Protein AF-A0A2V7XA80-F1 (afdb_monomer_lite)

pLDDT: mean 88.47, std 15.75, range [37.31, 98.31]

Secondary structure (DSSP, 8-state):
-----S-HHHHHHHHHHHHHT--SEE--SSS--EESTTHHHHHHHHHHTHHHHTS--------

Structure (mmCIF, N/CA/C/O backbone):
data_AF-A0A2V7XA80-F1
#
_entry.id   AF-A0A2V7XA80-F1
#
loop_
_atom_site.group_PDB
_atom_site.id
_atom_site.type_symbol
_atom_site.label_atom_id
_atom_site.label_alt_id
_atom_site.label_comp_id
_atom_site.label_asym_id
_atom_site.label_entity_id
_atom_site.label_seq_id
_atom_site.pdbx_PDB_ins_code
_atom_site.Cartn_x
_atom_site.Cartn_y
_atom_site.Cartn_z
_atom_site.occupancy
_atom_site.B_iso_or_equiv
_atom_site.auth_seq_id
_atom_site.auth_comp_id
_atom_site.auth_asym_id
_atom_site.auth_atom_id
_atom_site.pdbx_PDB_model_num
ATOM 1 N N . PRO A 1 1 ? 17.802 10.037 -2.699 1.00 54.06 1 PRO A N 1
ATOM 2 C CA . PRO A 1 1 ? 18.110 8.916 -3.625 1.00 54.06 1 PRO A CA 1
ATOM 3 C C . PRO A 1 1 ? 16.816 8.407 -4.265 1.00 54.06 1 PRO A C 1
ATOM 5 O O . PRO A 1 1 ? 15.802 8.387 -3.576 1.00 54.06 1 PRO A O 1
ATOM 8 N N . ALA A 1 2 ? 16.817 8.052 -5.553 1.00 57.84 2 ALA A N 1
ATOM 9 C CA . ALA A 1 2 ? 15.642 7.434 -6.166 1.00 57.84 2 ALA A CA 1
ATOM 10 C C . ALA A 1 2 ? 15.426 6.047 -5.542 1.00 57.84 2 ALA A C 1
ATOM 12 O O . ALA A 1 2 ? 16.359 5.244 -5.497 1.00 57.84 2 ALA A O 1
ATOM 13 N N . TYR A 1 3 ? 14.228 5.787 -5.022 1.00 66.62 3 TYR A N 1
ATOM 14 C CA . TYR A 1 3 ? 13.894 4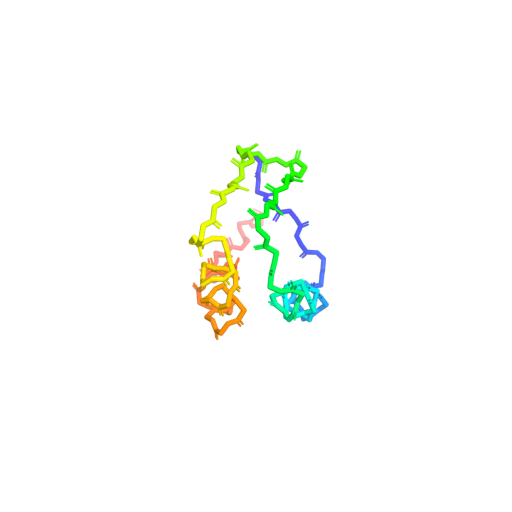.505 -4.411 1.00 66.62 3 TYR A CA 1
ATOM 15 C C . TYR A 1 3 ? 13.931 3.409 -5.479 1.00 66.62 3 TYR A C 1
ATOM 17 O O . TYR A 1 3 ? 13.240 3.487 -6.496 1.00 66.62 3 TYR A O 1
ATOM 25 N N . TYR A 1 4 ? 14.793 2.416 -5.270 1.00 80.12 4 TYR A N 1
ATOM 26 C CA . TYR A 1 4 ? 14.913 1.277 -6.166 1.00 80.12 4 TYR A CA 1
ATOM 27 C C . TYR A 1 4 ? 13.898 0.208 -5.765 1.00 80.12 4 TYR A C 1
ATOM 29 O O . TYR A 1 4 ? 14.078 -0.479 -4.763 1.00 80.12 4 TYR A O 1
ATOM 37 N N . THR A 1 5 ? 12.853 0.060 -6.573 1.00 89.00 5 THR A N 1
ATOM 38 C CA . THR A 1 5 ? 11.921 -1.067 -6.492 1.00 89.00 5 THR A CA 1
ATOM 39 C C . THR A 1 5 ? 12.240 -2.017 -7.640 1.00 89.00 5 THR A C 1
ATOM 41 O O . THR A 1 5 ? 12.076 -1.660 -8.809 1.00 89.00 5 THR A O 1
ATOM 44 N N . SER A 1 6 ? 12.742 -3.206 -7.305 1.00 89.56 6 SER A N 1
ATOM 45 C CA . SER A 1 6 ? 13.149 -4.237 -8.269 1.00 89.56 6 SER A CA 1
ATOM 46 C C . SER A 1 6 ? 11.960 -4.885 -8.976 1.00 89.56 6 SER A C 1
ATOM 48 O O . SER A 1 6 ? 12.025 -5.128 -10.178 1.00 89.56 6 SER A O 1
ATOM 50 N N . ASP A 1 7 ? 10.873 -5.129 -8.244 1.00 94.25 7 ASP A N 1
ATOM 51 C CA . ASP A 1 7 ? 9.650 -5.742 -8.757 1.00 94.25 7 ASP A CA 1
ATOM 52 C C . ASP A 1 7 ? 8.422 -4.941 -8.312 1.00 94.25 7 ASP A C 1
ATOM 54 O O . ASP A 1 7 ? 7.999 -4.966 -7.156 1.00 94.25 7 ASP A O 1
ATOM 58 N N . TRP A 1 8 ? 7.848 -4.208 -9.263 1.00 93.75 8 TRP A N 1
ATOM 59 C CA . TRP A 1 8 ? 6.673 -3.372 -9.032 1.00 93.75 8 TRP A CA 1
ATOM 60 C C . TRP A 1 8 ? 5.386 -4.179 -8.849 1.00 93.75 8 TRP A C 1
ATOM 62 O O . TRP A 1 8 ? 4.492 -3.722 -8.142 1.00 93.75 8 TRP A O 1
ATOM 72 N N . ASN A 1 9 ? 5.288 -5.366 -9.450 1.00 95.69 9 ASN A N 1
ATOM 73 C CA . ASN A 1 9 ? 4.100 -6.205 -9.321 1.00 95.69 9 ASN A CA 1
ATOM 74 C C . ASN A 1 9 ? 4.089 -6.891 -7.950 1.00 95.69 9 ASN A C 1
ATOM 76 O O . ASN A 1 9 ? 3.061 -6.901 -7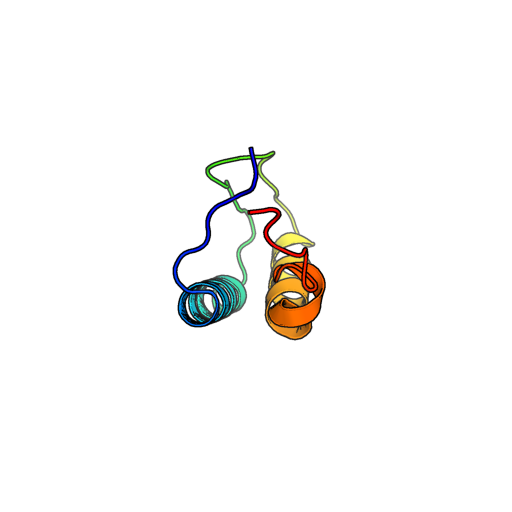.278 1.00 95.69 9 ASN A O 1
ATOM 80 N N . ALA A 1 10 ? 5.245 -7.384 -7.493 1.00 96.81 10 ALA A N 1
ATOM 81 C CA . ALA A 1 10 ? 5.391 -7.918 -6.141 1.00 96.81 10 ALA A CA 1
ATOM 82 C C . ALA A 1 10 ? 5.168 -6.837 -5.067 1.00 96.81 10 ALA A C 1
ATOM 84 O O . ALA A 1 10 ? 4.542 -7.099 -4.036 1.00 96.81 10 ALA A O 1
ATOM 85 N N . ALA A 1 11 ? 5.623 -5.603 -5.315 1.00 95.94 11 ALA A N 1
ATOM 86 C CA . ALA A 1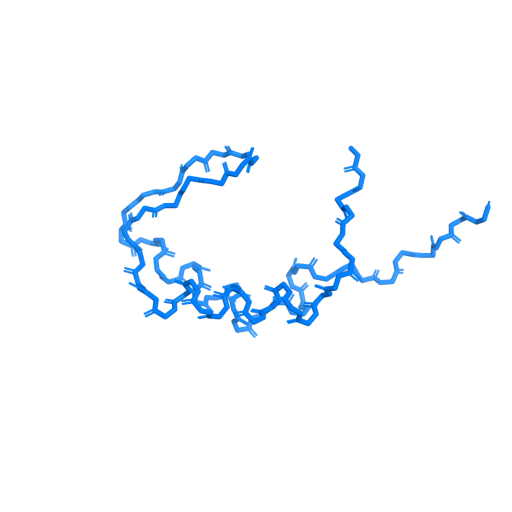 11 ? 5.356 -4.472 -4.429 1.00 95.94 11 ALA A CA 1
ATOM 87 C C . ALA A 1 11 ? 3.852 -4.158 -4.333 1.00 95.94 11 ALA A C 1
ATOM 89 O O . ALA A 1 11 ? 3.339 -4.012 -3.224 1.00 95.94 11 ALA A O 1
ATOM 90 N N . LYS A 1 12 ? 3.137 -4.132 -5.468 1.00 97.06 12 LYS A N 1
ATOM 91 C CA . LYS A 1 12 ? 1.677 -3.954 -5.501 1.00 97.06 12 LYS A CA 1
ATOM 92 C C . LYS A 1 12 ? 0.959 -5.033 -4.691 1.00 97.06 12 LYS A C 1
ATOM 94 O O . LYS A 1 12 ? 0.188 -4.703 -3.795 1.00 97.06 12 LYS A O 1
ATOM 99 N N . ALA A 1 13 ? 1.283 -6.303 -4.937 1.00 98.00 13 ALA A N 1
ATOM 100 C CA . ALA A 1 13 ? 0.692 -7.427 -4.211 1.00 98.00 13 ALA A CA 1
ATOM 101 C C . ALA A 1 13 ? 0.943 -7.336 -2.694 1.00 98.00 13 ALA A C 1
ATOM 103 O O . ALA A 1 13 ? 0.060 -7.625 -1.890 1.00 98.00 13 ALA A O 1
ATOM 104 N N . SER A 1 14 ? 2.129 -6.876 -2.284 1.00 97.44 14 SER A N 1
ATOM 105 C CA . SER A 1 14 ? 2.444 -6.660 -0.866 1.00 97.44 14 SER A CA 1
ATOM 106 C C . SER A 1 14 ? 1.564 -5.570 -0.246 1.00 97.44 14 SER A C 1
ATOM 108 O O . SER A 1 14 ? 1.052 -5.752 0.856 1.00 97.44 14 SER A O 1
ATOM 110 N N . VAL A 1 15 ? 1.347 -4.455 -0.951 1.00 97.00 15 VAL A N 1
ATOM 111 C CA . VAL A 1 15 ? 0.449 -3.383 -0.490 1.00 97.00 15 VAL A CA 1
ATOM 112 C C . VAL A 1 15 ? -0.995 -3.875 -0.391 1.00 97.00 15 VAL A C 1
ATOM 114 O O . VAL A 1 15 ? -1.651 -3.594 0.608 1.00 97.00 15 VAL A O 1
ATOM 117 N N . GLU A 1 16 ? -1.477 -4.650 -1.364 1.00 98.12 16 GLU A N 1
ATOM 118 C CA . GLU A 1 16 ? -2.820 -5.249 -1.335 1.00 98.12 16 GLU A CA 1
ATOM 119 C C . GLU A 1 16 ? -3.008 -6.180 -0.125 1.00 98.12 16 GLU A C 1
ATOM 121 O O . GLU A 1 16 ? -4.027 -6.110 0.566 1.00 98.12 16 GLU A O 1
ATOM 126 N N . ILE A 1 17 ? -2.007 -7.012 0.190 1.00 98.31 17 ILE A N 1
ATOM 127 C CA . ILE A 1 17 ? -2.021 -7.872 1.383 1.00 98.31 17 ILE A CA 1
ATOM 128 C C . ILE A 1 17 ? -2.101 -7.027 2.658 1.00 98.31 17 ILE A C 1
ATOM 130 O O . ILE A 1 17 ? -2.926 -7.309 3.526 1.00 98.31 17 ILE A O 1
ATOM 134 N N . LEU A 1 18 ? -1.278 -5.981 2.774 1.00 97.38 18 LEU A N 1
ATOM 135 C CA . LEU A 1 18 ? -1.260 -5.114 3.954 1.00 97.38 18 LEU A CA 1
ATOM 136 C C . LEU A 1 18 ? -2.570 -4.325 4.114 1.00 97.38 18 LEU A C 1
ATOM 138 O O . LEU A 1 18 ? -3.067 -4.197 5.232 1.00 97.38 18 LEU A O 1
ATOM 142 N N . ALA A 1 19 ? -3.161 -3.842 3.017 1.00 97.56 19 ALA A N 1
ATOM 143 C CA . ALA A 1 19 ? -4.453 -3.151 3.019 1.00 97.56 19 ALA A CA 1
ATOM 144 C C . ALA A 1 19 ? -5.582 -4.049 3.552 1.00 97.56 19 ALA A C 1
ATOM 146 O O . ALA A 1 19 ? -6.417 -3.615 4.351 1.00 97.56 19 ALA A O 1
ATOM 147 N N . ASN A 1 20 ? -5.561 -5.335 3.191 1.00 97.88 20 ASN A N 1
ATOM 148 C CA . ASN A 1 20 ? -6.544 -6.316 3.652 1.00 97.88 20 ASN A CA 1
ATOM 149 C C . ASN A 1 20 ? -6.480 -6.606 5.158 1.00 97.88 20 ASN A C 1
ATOM 151 O O . ASN A 1 20 ? -7.471 -7.070 5.719 1.00 97.88 20 ASN A O 1
ATOM 155 N N . LEU A 1 21 ? -5.370 -6.290 5.835 1.00 97.88 21 LEU A N 1
ATOM 156 C CA . LEU A 1 21 ? -5.267 -6.421 7.292 1.00 97.88 21 LEU A CA 1
ATOM 157 C C . LEU A 1 21 ? -6.043 -5.337 8.052 1.00 97.88 21 LEU A C 1
ATOM 159 O O . LEU A 1 21 ? -6.206 -5.458 9.263 1.00 97.88 21 LEU A O 1
ATOM 163 N N . LYS A 1 22 ? -6.492 -4.275 7.364 1.00 97.12 22 LYS A N 1
ATOM 164 C CA . LYS A 1 22 ? -7.142 -3.095 7.962 1.00 97.12 22 LYS A CA 1
ATOM 165 C C . LYS A 1 22 ? -6.375 -2.560 9.186 1.00 97.12 22 LYS A C 1
ATOM 167 O O . LYS A 1 22 ? -6.934 -2.478 10.281 1.00 97.12 22 LYS A O 1
ATOM 172 N N . PRO A 1 23 ? -5.084 -2.212 9.026 1.00 97.06 23 PRO A N 1
ATOM 173 C CA . PRO A 1 23 ? -4.252 -1.816 10.150 1.00 97.06 23 PRO A CA 1
ATOM 174 C C . PRO A 1 23 ? -4.709 -0.484 10.752 1.00 97.06 23 PRO A C 1
ATOM 176 O O . PRO A 1 23 ? -5.090 0.444 10.042 1.00 97.06 23 PRO A O 1
ATOM 179 N N . LEU A 1 24 ? -4.590 -0.376 12.076 1.00 97.44 24 LEU A N 1
ATOM 180 C CA . LEU A 1 24 ? -4.773 0.879 12.818 1.00 97.44 24 LEU A CA 1
ATOM 181 C C . LEU A 1 24 ? -3.481 1.702 12.921 1.00 97.44 24 LEU A C 1
ATOM 183 O O . LEU A 1 24 ? -3.518 2.857 13.341 1.00 97.44 24 LEU A O 1
ATOM 187 N N . CYS A 1 25 ? -2.333 1.106 12.594 1.00 96.88 25 CYS A N 1
ATOM 188 C CA . CYS A 1 25 ? -1.022 1.740 12.659 1.00 96.88 25 CYS A CA 1
ATOM 189 C C . CYS A 1 25 ? -0.074 1.123 11.623 1.00 96.88 25 CYS A C 1
ATOM 191 O O . CYS A 1 25 ? -0.104 -0.088 11.402 1.00 96.88 25 CYS A O 1
ATOM 193 N N . VAL A 1 26 ? 0.777 1.949 11.014 1.00 96.06 26 VAL A N 1
ATOM 194 C CA . VAL A 1 26 ? 1.859 1.539 10.110 1.00 96.06 26 VAL A CA 1
ATOM 195 C C . VAL A 1 26 ? 3.128 2.300 10.486 1.00 96.06 26 VAL A C 1
ATOM 197 O O . VAL A 1 26 ? 3.124 3.527 10.570 1.00 96.06 26 VAL A O 1
ATOM 200 N N . ALA A 1 27 ? 4.228 1.571 10.675 1.00 95.75 27 ALA A N 1
ATOM 201 C CA . ALA A 1 27 ? 5.557 2.121 10.930 1.00 95.75 27 ALA A CA 1
ATOM 202 C C . ALA A 1 27 ? 6.493 1.743 9.766 1.00 95.75 27 ALA A C 1
ATOM 204 O O . ALA A 1 27 ? 7.027 0.631 9.746 1.00 95.75 27 ALA A O 1
ATOM 205 N N . PRO A 1 28 ? 6.651 2.612 8.752 1.00 90.81 28 PRO A N 1
ATOM 206 C CA . PRO A 1 28 ? 7.478 2.308 7.592 1.00 90.81 28 PRO A CA 1
ATOM 207 C C . PRO A 1 28 ? 8.974 2.401 7.930 1.00 90.81 28 PRO A C 1
ATOM 209 O O . PRO A 1 28 ? 9.380 3.151 8.815 1.00 90.81 28 PRO A O 1
ATOM 212 N N . GLY A 1 29 ? 9.817 1.688 7.174 1.00 89.62 29 GLY A N 1
ATOM 213 C CA . GLY A 1 29 ? 11.279 1.783 7.321 1.00 89.62 29 GLY A CA 1
ATOM 214 C C . GLY A 1 29 ? 11.847 3.174 6.995 1.00 89.62 29 GLY A C 1
ATOM 215 O O . GLY A 1 29 ? 12.939 3.521 7.439 1.00 89.62 29 GLY A O 1
ATOM 216 N N . HIS A 1 30 ? 11.092 3.988 6.252 1.00 87.50 30 HIS A N 1
ATOM 217 C CA . HIS A 1 30 ? 11.378 5.394 5.986 1.00 87.50 30 HIS A CA 1
ATOM 218 C C . HIS A 1 30 ? 10.091 6.221 6.065 1.00 87.50 30 HIS A C 1
ATOM 220 O O . HIS A 1 30 ? 9.055 5.789 5.567 1.00 87.50 30 HIS A O 1
ATOM 226 N N . GLY A 1 31 ? 10.180 7.434 6.614 1.00 86.38 31 GLY A N 1
ATOM 227 C CA . GLY A 1 31 ? 9.031 8.321 6.816 1.00 86.38 31 GLY A CA 1
ATOM 228 C C . GLY A 1 31 ? 8.492 8.269 8.245 1.00 86.38 31 GLY A C 1
ATOM 229 O O . GLY A 1 31 ? 9.101 7.674 9.133 1.00 86.38 31 GLY A O 1
ATOM 230 N N . LEU A 1 32 ? 7.367 8.946 8.470 1.00 92.69 32 LEU A N 1
ATOM 231 C CA . LEU A 1 32 ? 6.709 8.991 9.773 1.00 92.69 32 LEU A CA 1
ATOM 232 C C . LEU A 1 32 ? 5.721 7.833 9.911 1.00 92.69 32 LEU A C 1
ATOM 234 O O . LEU A 1 32 ? 5.062 7.449 8.945 1.00 92.69 32 LEU A O 1
ATOM 238 N N . ALA A 1 33 ? 5.604 7.302 11.127 1.00 94.94 33 ALA A N 1
ATOM 239 C CA . ALA A 1 33 ? 4.546 6.359 11.447 1.00 94.94 33 ALA A CA 1
ATOM 240 C C . ALA A 1 33 ? 3.173 7.036 11.319 1.00 94.94 33 ALA A C 1
ATOM 242 O O . ALA A 1 33 ? 3.006 8.205 11.674 1.00 94.94 33 ALA A O 1
ATOM 243 N N . MET A 1 34 ? 2.191 6.284 10.833 1.00 94.81 34 MET A N 1
ATOM 244 C CA . MET A 1 34 ? 0.798 6.710 10.727 1.00 94.81 34 MET A CA 1
ATOM 245 C C . MET A 1 34 ? -0.051 5.855 11.661 1.00 94.81 34 MET A C 1
ATOM 247 O O . MET A 1 34 ? 0.172 4.651 11.768 1.00 94.81 34 MET A O 1
ATOM 251 N N . SER A 1 35 ? -1.029 6.460 12.330 1.00 97.06 35 SER A N 1
ATOM 252 C CA . SER A 1 35 ? -1.949 5.752 13.224 1.00 97.06 35 SER A CA 1
ATOM 253 C C . SER A 1 35 ? -3.336 6.386 13.200 1.00 97.06 35 SER A C 1
ATOM 255 O O . SER A 1 35 ? -3.467 7.565 12.873 1.00 97.06 35 SER A O 1
ATOM 257 N N . GLY A 1 36 ? -4.357 5.606 13.549 1.00 96.38 36 GLY A N 1
ATOM 258 C CA . GLY A 1 36 ? -5.743 6.060 13.635 1.00 96.38 36 GLY A CA 1
ATOM 259 C C . GLY A 1 36 ? -6.638 5.519 12.521 1.00 96.38 36 GLY A C 1
ATOM 260 O O . GLY A 1 36 ? -6.249 4.650 11.740 1.00 96.38 36 GLY A O 1
ATOM 261 N N . ALA A 1 37 ? -7.868 6.032 12.479 1.00 95.62 37 ALA A N 1
ATOM 262 C CA . ALA A 1 37 ? -8.929 5.529 11.605 1.00 95.62 37 ALA A CA 1
ATOM 263 C C . ALA A 1 37 ? -8.624 5.691 10.105 1.00 95.62 37 ALA A C 1
ATOM 265 O O . ALA A 1 37 ? -9.129 4.917 9.298 1.00 95.62 37 ALA A O 1
ATOM 266 N N . ASP A 1 38 ? -7.763 6.645 9.746 1.00 95.75 38 ASP A N 1
ATOM 267 C CA . ASP A 1 38 ? -7.442 6.960 8.350 1.00 95.75 38 ASP A CA 1
ATOM 268 C C . ASP A 1 38 ? -6.393 6.024 7.737 1.00 95.75 38 ASP A C 1
ATOM 270 O O . ASP A 1 38 ? -6.217 6.009 6.519 1.00 95.75 38 ASP A O 1
ATOM 274 N N . VAL A 1 39 ? -5.715 5.205 8.549 1.00 97.38 39 VAL A N 1
ATOM 275 C CA . VAL A 1 39 ? -4.643 4.320 8.068 1.00 97.38 39 VAL A CA 1
ATOM 276 C C . VAL A 1 39 ? -5.176 3.280 7.085 1.00 97.38 39 VAL A C 1
ATOM 278 O O . VAL A 1 39 ? -4.640 3.143 5.986 1.00 97.38 39 VAL A O 1
ATOM 281 N N . ALA A 1 40 ? -6.233 2.557 7.454 1.00 97.25 40 ALA A N 1
ATOM 282 C CA . ALA A 1 40 ? -6.801 1.527 6.592 1.00 97.25 40 ALA A CA 1
ATOM 283 C C . ALA A 1 40 ? -7.385 2.102 5.280 1.00 97.25 40 ALA A C 1
ATOM 285 O O . ALA A 1 40 ? -7.029 1.584 4.220 1.00 97.25 40 ALA A O 1
ATOM 286 N N . PRO A 1 41 ? -8.189 3.187 5.293 1.00 97.69 41 PRO A N 1
ATOM 287 C CA . PRO A 1 41 ? -8.639 3.855 4.071 1.00 97.69 41 PRO A CA 1
ATOM 288 C C . PRO A 1 41 ? -7.497 4.348 3.174 1.00 97.69 41 PRO A C 1
ATOM 290 O O . PRO A 1 41 ? -7.564 4.173 1.960 1.00 97.69 41 PRO A O 1
ATOM 293 N N . ALA A 1 42 ? -6.440 4.930 3.749 1.00 96.50 42 ALA A N 1
ATOM 294 C CA . ALA A 1 42 ? -5.293 5.406 2.976 1.00 96.50 42 ALA A CA 1
ATOM 295 C C . ALA A 1 42 ? -4.528 4.251 2.312 1.00 96.50 42 ALA A C 1
ATOM 297 O O . ALA A 1 42 ? -4.101 4.359 1.162 1.00 96.50 42 ALA A O 1
ATOM 298 N N . LEU A 1 43 ? -4.374 3.127 3.016 1.00 97.06 43 LEU A N 1
ATOM 299 C CA . LEU A 1 43 ? -3.707 1.947 2.474 1.00 97.06 43 LEU A CA 1
ATOM 300 C C . LEU A 1 43 ? -4.556 1.254 1.394 1.00 97.06 43 LEU A C 1
ATOM 302 O O . LEU A 1 43 ? -4.008 0.796 0.393 1.00 97.06 43 LEU A O 1
ATOM 306 N N . ASP A 1 44 ? -5.884 1.243 1.551 1.00 98.00 44 ASP A N 1
ATOM 307 C CA . ASP A 1 44 ? -6.822 0.796 0.514 1.00 98.00 44 ASP A CA 1
ATOM 308 C C . ASP A 1 44 ? -6.740 1.667 -0.746 1.00 98.00 44 ASP A C 1
ATOM 310 O O . ASP A 1 44 ? -6.783 1.145 -1.861 1.00 98.00 44 ASP A O 1
ATOM 314 N N . ASP A 1 45 ? -6.639 2.989 -0.587 1.00 98.00 45 ASP A N 1
ATOM 315 C CA . ASP A 1 45 ? -6.498 3.915 -1.713 1.00 98.00 45 ASP A CA 1
ATOM 316 C C . ASP A 1 45 ? -5.177 3.691 -2.458 1.00 98.00 45 ASP A C 1
ATOM 318 O O . ASP A 1 45 ? -5.163 3.572 -3.687 1.00 98.00 45 ASP A O 1
ATOM 322 N N . LEU A 1 46 ? -4.079 3.508 -1.715 1.00 96.88 46 LEU A N 1
ATOM 323 C CA . LEU A 1 46 ? -2.785 3.162 -2.295 1.00 96.88 46 LEU A CA 1
ATOM 324 C C . LEU A 1 46 ? -2.832 1.830 -3.052 1.00 96.88 46 LEU A C 1
ATOM 326 O O . LEU A 1 46 ? -2.259 1.736 -4.134 1.00 96.88 46 LEU A O 1
ATOM 330 N N . ALA A 1 47 ? -3.505 0.808 -2.516 1.00 97.31 47 ALA A N 1
ATOM 331 C CA . ALA A 1 47 ? -3.647 -0.482 -3.187 1.00 97.31 47 ALA A CA 1
ATOM 332 C C . ALA A 1 47 ? -4.423 -0.351 -4.510 1.00 97.31 47 ALA A C 1
ATOM 334 O O . ALA A 1 47 ? -3.985 -0.859 -5.544 1.00 97.31 47 ALA A O 1
ATOM 335 N N . LYS A 1 48 ? -5.544 0.384 -4.499 1.00 97.88 48 LYS A N 1
ATOM 336 C CA . LYS A 1 48 ? -6.395 0.601 -5.683 1.00 97.88 48 LYS A CA 1
ATOM 337 C C . LYS A 1 48 ? -5.689 1.401 -6.773 1.00 97.88 48 LYS A C 1
ATOM 339 O O . LYS A 1 48 ? -5.795 1.055 -7.946 1.00 97.88 48 LYS A O 1
ATOM 344 N N . ASN A 1 49 ? -4.950 2.436 -6.381 1.00 97.56 49 ASN A N 1
ATOM 345 C CA . ASN A 1 49 ? -4.328 3.397 -7.293 1.00 97.56 49 ASN A CA 1
ATOM 346 C C . ASN A 1 49 ? -2.805 3.206 -7.411 1.00 97.56 49 ASN A C 1
ATOM 348 O O . ASN A 1 49 ? -2.085 4.127 -7.801 1.00 97.56 49 ASN A O 1
ATOM 352 N N . PHE A 1 50 ? -2.292 2.017 -7.073 1.00 96.06 50 PHE A N 1
ATOM 353 C CA . PHE A 1 50 ? -0.856 1.755 -6.930 1.00 96.06 50 PHE A CA 1
ATOM 354 C C . PHE A 1 50 ? -0.041 2.151 -8.167 1.00 96.06 50 PHE A C 1
ATOM 356 O O . PHE A 1 50 ? 1.005 2.794 -8.058 1.00 96.06 50 PHE A O 1
ATOM 363 N N . ASP A 1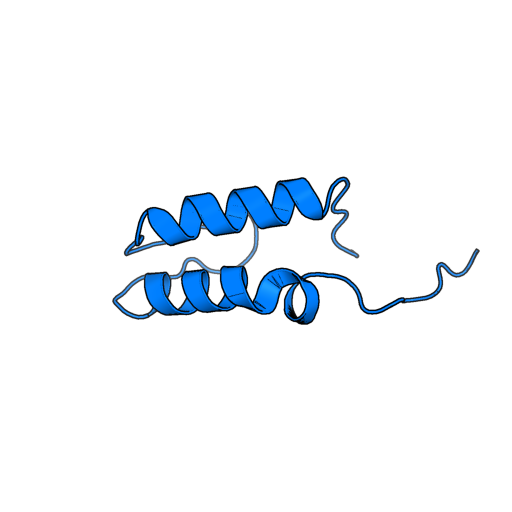 51 ? -0.527 1.789 -9.355 1.00 93.25 51 ASP A N 1
ATOM 364 C CA . ASP A 1 51 ? 0.182 2.031 -10.612 1.00 93.25 51 ASP A CA 1
ATOM 365 C C . ASP A 1 51 ? 0.297 3.528 -10.950 1.00 93.25 51 ASP A C 1
ATOM 367 O O . ASP A 1 51 ? 1.266 3.936 -11.591 1.00 93.25 51 ASP A O 1
ATOM 371 N N . ASP A 1 52 ? -0.634 4.353 -10.468 1.00 93.25 52 ASP A N 1
ATOM 372 C CA . ASP A 1 52 ? -0.639 5.799 -10.693 1.00 93.25 52 ASP A CA 1
ATOM 373 C C . ASP A 1 52 ? 0.106 6.587 -9.610 1.00 93.25 52 ASP A C 1
ATOM 375 O O . ASP A 1 52 ? 0.716 7.618 -9.921 1.00 93.25 52 ASP A O 1
ATOM 379 N N . LEU A 1 53 ? 0.043 6.118 -8.357 1.00 92.38 53 LEU A N 1
ATOM 380 C CA . LEU A 1 53 ? 0.607 6.792 -7.184 1.00 92.38 53 LEU A CA 1
ATOM 381 C C . LEU A 1 53 ? 2.050 6.373 -6.876 1.00 92.38 53 LEU A C 1
ATOM 383 O O . LEU A 1 53 ? 2.861 7.220 -6.503 1.00 92.38 53 LEU A O 1
ATOM 387 N N . ALA A 1 54 ? 2.382 5.085 -7.009 1.00 90.50 54 ALA A N 1
ATOM 388 C CA . ALA A 1 54 ? 3.672 4.540 -6.579 1.00 90.50 54 ALA A CA 1
ATOM 389 C C . ALA A 1 54 ? 4.657 4.332 -7.738 1.00 90.50 54 ALA A C 1
ATOM 391 O O . ALA A 1 54 ? 5.867 4.499 -7.563 1.00 90.50 54 ALA A O 1
ATOM 392 N N . ARG A 1 55 ? 4.167 3.960 -8.929 1.00 89.50 55 ARG A N 1
ATOM 393 C CA . ARG A 1 55 ? 5.034 3.630 -10.067 1.00 89.50 55 ARG A CA 1
ATOM 394 C C . ARG A 1 55 ? 5.585 4.904 -10.732 1.00 89.50 55 ARG A C 1
ATOM 396 O O . ARG A 1 55 ? 4.824 5.818 -11.049 1.00 89.50 55 ARG A O 1
ATOM 403 N N . PRO A 1 56 ? 6.894 4.974 -11.041 1.00 86.56 56 PRO A N 1
ATOM 404 C CA . PRO A 1 56 ? 7.465 6.100 -11.761 1.00 86.56 56 PRO A CA 1
ATOM 405 C C . PRO A 1 56 ? 6.820 6.249 -13.139 1.00 86.56 56 PRO A C 1
ATOM 407 O O . PRO A 1 56 ? 6.903 5.357 -13.990 1.00 86.56 56 PRO A O 1
ATOM 410 N N . LYS A 1 57 ? 6.223 7.412 -13.396 1.00 77.75 57 LYS A N 1
ATOM 411 C CA . LYS A 1 57 ? 5.709 7.784 -14.716 1.00 77.75 57 LYS A CA 1
ATOM 412 C C . LYS A 1 57 ? 6.896 8.077 -15.631 1.00 77.75 57 LYS A C 1
ATOM 414 O O . LYS A 1 57 ? 7.399 9.192 -15.626 1.00 77.75 57 LYS A O 1
ATOM 419 N N . LYS A 1 58 ? 7.389 7.047 -16.339 1.00 62.53 58 LYS A N 1
ATOM 420 C CA . LYS A 1 58 ? 8.472 7.087 -17.351 1.00 62.53 58 LYS A C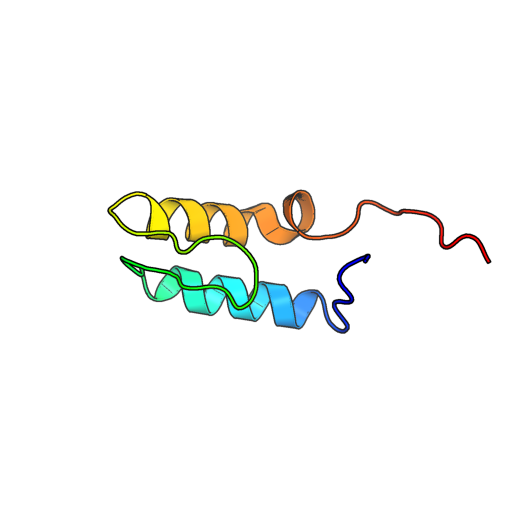A 1
ATOM 421 C C . LYS A 1 58 ? 9.416 8.292 -17.199 1.00 62.53 58 LYS A C 1
ATOM 423 O O . LYS A 1 58 ? 9.424 9.194 -18.034 1.00 62.53 58 LYS A O 1
ATOM 428 N N . THR A 1 59 ? 10.263 8.296 -16.177 1.00 50.44 59 THR A N 1
ATOM 429 C CA . THR A 1 59 ? 11.480 9.105 -16.241 1.00 50.44 59 THR A CA 1
ATOM 430 C C . THR A 1 59 ? 12.461 8.356 -17.133 1.00 50.44 59 THR A C 1
ATOM 432 O O . THR A 1 59 ? 12.810 7.202 -16.877 1.00 50.44 59 THR A O 1
ATOM 435 N N . ARG A 1 60 ? 12.846 8.982 -18.252 1.00 50.38 60 ARG A N 1
ATOM 436 C CA . ARG A 1 60 ? 13.956 8.506 -19.082 1.00 50.38 60 ARG A CA 1
ATOM 437 C C . ARG A 1 60 ? 15.132 8.244 -18.144 1.00 50.38 60 ARG A C 1
ATOM 439 O O . ARG A 1 60 ? 15.531 9.148 -17.412 1.00 50.38 60 ARG A O 1
ATOM 446 N N . ARG A 1 61 ? 15.683 7.029 -18.163 1.00 47.09 61 ARG A N 1
ATOM 447 C CA . ARG A 1 61 ? 17.050 6.836 -17.684 1.00 47.09 61 ARG A CA 1
ATOM 448 C C . ARG A 1 61 ? 17.913 7.718 -18.586 1.00 47.09 61 ARG A C 1
ATOM 450 O O . ARG A 1 61 ? 18.007 7.438 -19.778 1.00 47.09 61 ARG A O 1
ATOM 457 N N . ALA A 1 62 ? 18.428 8.826 -18.058 1.00 42.78 62 ALA A N 1
ATOM 458 C CA . ALA A 1 62 ? 19.609 9.428 -18.651 1.00 42.78 62 ALA A CA 1
ATOM 459 C C . ALA A 1 62 ? 20.698 8.356 -18.534 1.00 42.78 62 ALA A C 1
ATOM 461 O O . ALA A 1 62 ? 20.947 7.859 -17.433 1.00 42.78 62 ALA A O 1
ATOM 462 N N . ALA A 1 63 ? 21.170 7.903 -19.694 1.00 37.31 63 ALA A N 1
ATOM 463 C CA . ALA A 1 63 ? 22.365 7.085 -19.809 1.00 37.31 63 ALA A CA 1
ATOM 464 C C . ALA A 1 63 ? 23.582 7.878 -19.321 1.00 37.31 63 ALA A C 1
ATOM 466 O O . ALA A 1 63 ? 23.551 9.124 -19.463 1.00 37.31 63 ALA A O 1
#

Radius of gyration: 13.23 Å; chains: 1; bounding box: 31×17×33 Å

Foldseek 3Di:
DPDDDPDLVVVLVVLVVVLVVQDQWDDDPDDDIDGHNCPSVVSVVCSVCVCPPPNDPDDDPPD

Sequence (63 aa):
PAYYTSDWNAAKASVEILANLKPLCVAPGHGLAMSGADVAPALDDLAKN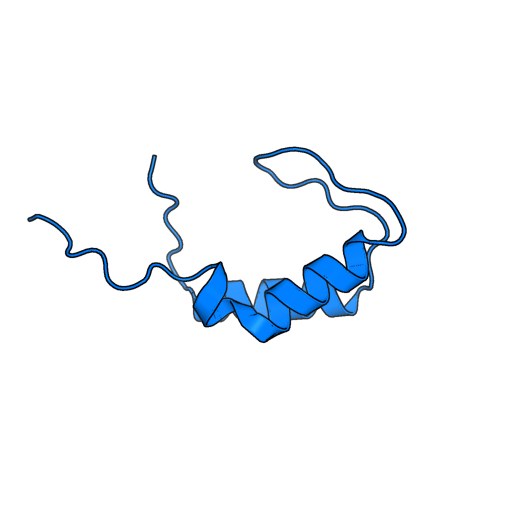FDDLARPKKTRRAA